Protein AF-A0AAU9TGH0-F1 (afdb_monomer)

Foldseek 3Di:
DALCVPQQVVQLVVQLVVLVVVCCVVDPPDDQDPVNSVVSSVRSNVVRPDPVSVVVSCVVVCVPPPDPPPDDVVNCVVCVVVDDPDPPPDDDDDPPPPPVVVPPVVPVVVVVVCVVVVVVVPPDPPDDDPPPPDDDDDDDDDDDDDDDDDDDDDDDDD

Secondary structure (DSSP, 8-state):
--HHHHHTHHHHHHHHHHHHHHHHHHSTTPPPPHHHHHHHHHHHHHHHS-HHHHHHHHHHTT-SS--GGG--HHHHGGGGGT----------S--------TTSSHHHHHHHHHHHHHHHTT-------------------------------PPP--

Organism: Euphydryas editha (NCBI:txid104508)

Structure (mmCIF, N/CA/C/O backbone):
data_AF-A0AAU9TGH0-F1
#
_entry.id   AF-A0AAU9TGH0-F1
#
loop_
_atom_site.group_PDB
_atom_site.id
_atom_site.type_symbol
_atom_site.label_atom_id
_atom_site.label_alt_id
_atom_site.label_comp_id
_atom_site.label_asym_id
_atom_site.label_entity_id
_atom_site.label_seq_id
_atom_site.pdbx_PDB_ins_code
_atom_site.Cartn_x
_atom_site.Cartn_y
_atom_site.Cartn_z
_atom_site.occupancy
_atom_site.B_iso_or_equiv
_atom_site.auth_seq_id
_atom_site.auth_comp_id
_atom_site.auth_asym_id
_atom_site.auth_atom_id
_atom_site.pdbx_PDB_model_num
ATOM 1 N N . MET A 1 1 ? 16.549 2.599 -6.187 1.00 70.25 1 MET A N 1
ATOM 2 C CA . MET A 1 1 ? 15.127 2.682 -5.781 1.00 70.25 1 MET A CA 1
ATOM 3 C C . MET A 1 1 ? 14.686 1.315 -5.295 1.00 70.25 1 MET A C 1
ATOM 5 O O . MET A 1 1 ? 14.958 0.347 -5.998 1.00 70.25 1 MET A O 1
ATOM 9 N N . GLN A 1 2 ? 14.087 1.215 -4.105 1.00 86.50 2 GLN A N 1
ATOM 10 C CA . GLN A 1 2 ? 13.606 -0.067 -3.582 1.00 86.50 2 GLN A CA 1
ATOM 11 C C . GLN A 1 2 ? 12.234 -0.428 -4.191 1.00 86.50 2 GLN A C 1
ATOM 13 O O . GLN A 1 2 ? 11.423 0.475 -4.416 1.00 86.50 2 GLN A O 1
ATOM 18 N N . PRO A 1 3 ? 11.955 -1.721 -4.459 1.00 86.81 3 PRO A N 1
ATOM 19 C CA . PR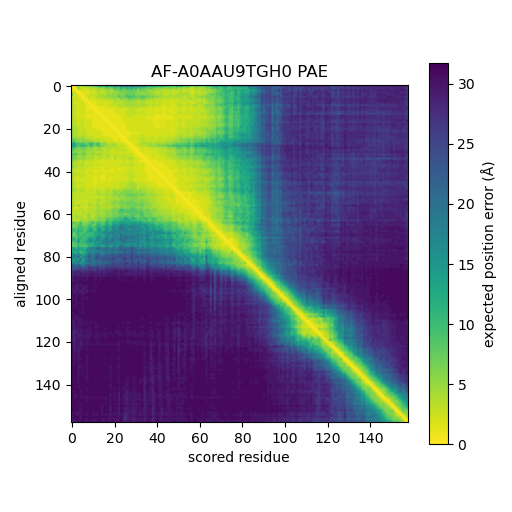O A 1 3 ? 10.711 -2.143 -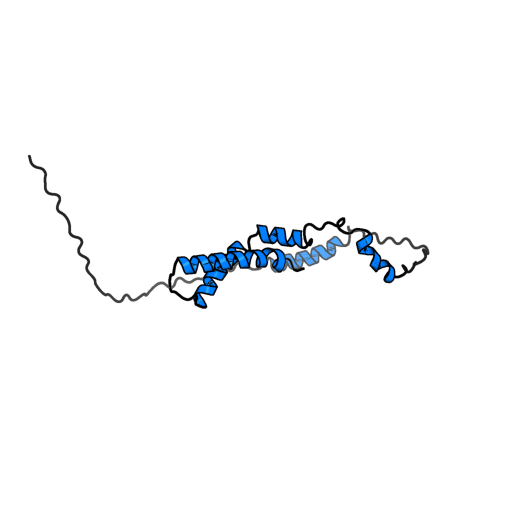5.114 1.00 86.81 3 PRO A CA 1
ATOM 20 C C . PRO A 1 3 ? 9.458 -1.794 -4.296 1.00 86.81 3 PRO A C 1
ATOM 22 O O . PRO A 1 3 ? 8.504 -1.221 -4.817 1.00 86.81 3 PRO A O 1
ATOM 25 N N . LEU A 1 4 ? 9.520 -2.027 -2.985 1.00 88.69 4 LEU A N 1
ATOM 26 C CA . LEU A 1 4 ? 8.418 -1.800 -2.050 1.00 88.69 4 LEU A CA 1
ATOM 27 C C . LEU A 1 4 ? 7.940 -0.335 -2.026 1.00 88.69 4 LEU A C 1
ATOM 29 O O . LEU A 1 4 ? 6.738 -0.056 -2.014 1.00 88.69 4 LEU A O 1
ATOM 33 N N . ASP A 1 5 ? 8.884 0.606 -2.070 1.00 87.56 5 ASP A N 1
ATOM 34 C CA . ASP A 1 5 ? 8.601 2.044 -2.044 1.00 87.56 5 ASP A CA 1
ATOM 35 C C . ASP A 1 5 ? 7.871 2.517 -3.299 1.00 87.56 5 ASP A C 1
ATOM 37 O O . ASP A 1 5 ? 7.084 3.463 -3.244 1.00 87.56 5 ASP A O 1
ATOM 41 N N . THR A 1 6 ? 8.115 1.857 -4.433 1.00 79.94 6 THR A N 1
ATOM 42 C CA . THR A 1 6 ? 7.606 2.310 -5.728 1.00 79.94 6 THR A CA 1
ATOM 43 C C . THR A 1 6 ? 6.209 1.796 -6.039 1.00 79.94 6 THR A C 1
ATOM 45 O O . THR A 1 6 ? 5.435 2.571 -6.604 1.00 79.94 6 THR A O 1
ATOM 48 N N . CYS A 1 7 ? 5.840 0.561 -5.663 1.00 87.25 7 CYS A N 1
ATOM 49 C CA . CYS A 1 7 ? 4.477 0.083 -5.949 1.00 87.25 7 CYS A CA 1
ATOM 50 C C . CYS A 1 7 ? 3.640 -0.481 -4.793 1.00 87.25 7 CYS A C 1
ATOM 52 O O . CYS A 1 7 ? 2.445 -0.647 -5.031 1.00 87.25 7 CYS A O 1
ATOM 54 N N . VAL A 1 8 ? 4.142 -0.652 -3.561 1.00 90.25 8 VAL A N 1
ATOM 55 C CA . VAL A 1 8 ? 3.252 -0.903 -2.404 1.00 90.25 8 VAL A CA 1
ATOM 56 C C . VAL A 1 8 ? 2.889 0.412 -1.731 1.00 90.25 8 VAL A C 1
ATOM 58 O O . VAL A 1 8 ? 1.708 0.730 -1.593 1.00 90.25 8 VAL A O 1
ATOM 61 N N . TYR A 1 9 ? 3.881 1.209 -1.325 1.00 91.19 9 TYR A N 1
ATOM 62 C CA . TYR A 1 9 ? 3.616 2.367 -0.463 1.00 91.19 9 TYR A CA 1
ATOM 63 C C . TYR A 1 9 ? 2.922 3.539 -1.166 1.00 91.19 9 TYR A C 1
ATOM 65 O O . TYR A 1 9 ? 2.162 4.264 -0.524 1.00 91.19 9 TYR A O 1
ATOM 73 N N . GLY A 1 10 ? 3.124 3.705 -2.476 1.00 90.94 10 GLY A N 1
ATOM 74 C CA . GLY A 1 10 ? 2.380 4.671 -3.291 1.00 90.94 10 GLY A CA 1
ATOM 75 C C . GLY A 1 10 ? 0.862 4.438 -3.245 1.00 90.94 10 GLY A C 1
ATOM 76 O O . GLY A 1 10 ? 0.135 5.287 -2.729 1.00 90.94 10 GLY A O 1
ATOM 77 N N . PRO A 1 11 ? 0.357 3.287 -3.728 1.00 92.75 11 PRO A N 1
ATOM 78 C CA . PRO A 1 11 ? -1.073 2.983 -3.677 1.00 92.75 11 PRO A CA 1
ATOM 79 C C . PRO A 1 11 ? -1.599 2.748 -2.256 1.00 92.75 11 PRO A C 1
ATOM 81 O O . PRO A 1 11 ? -2.762 3.049 -1.996 1.00 92.75 11 PRO A O 1
ATOM 84 N N . PHE A 1 12 ? -0.770 2.265 -1.323 1.00 95.19 12 PHE A N 1
ATOM 85 C CA . PHE A 1 12 ? -1.164 2.097 0.079 1.00 95.19 12 PHE A CA 1
ATOM 86 C C . PHE A 1 12 ? -1.683 3.395 0.707 1.00 95.19 12 PHE A C 1
ATOM 88 O O . PHE A 1 12 ? -2.726 3.361 1.355 1.00 95.19 12 PHE A O 1
ATOM 95 N N . LYS A 1 13 ? -1.010 4.535 0.482 1.00 94.75 13 LYS A N 1
ATOM 96 C CA . LYS A 1 13 ? -1.462 5.842 0.997 1.00 94.75 13 LYS A CA 1
ATOM 97 C C . LYS A 1 13 ? -2.877 6.169 0.521 1.00 94.75 13 LYS A C 1
ATOM 99 O O . LYS A 1 13 ? -3.744 6.460 1.339 1.00 94.75 13 LYS A O 1
ATOM 104 N N . ASN A 1 14 ? -3.130 5.999 -0.775 1.00 95.69 14 ASN A N 1
ATOM 105 C CA . ASN A 1 14 ? -4.441 6.250 -1.371 1.00 95.69 14 ASN A CA 1
ATOM 106 C C . ASN A 1 14 ? -5.523 5.325 -0.791 1.00 95.69 14 ASN A C 1
ATOM 108 O O . ASN A 1 14 ? -6.621 5.776 -0.473 1.00 95.69 14 ASN A O 1
ATOM 112 N N . TYR A 1 15 ? -5.235 4.028 -0.636 1.00 96.75 15 TYR A N 1
ATOM 113 C CA . TYR A 1 15 ? -6.197 3.091 -0.046 1.00 96.75 15 TYR A CA 1
ATOM 114 C C . TYR A 1 15 ? -6.455 3.380 1.430 1.00 96.75 15 TYR A C 1
ATOM 116 O O . TYR A 1 15 ? -7.594 3.290 1.879 1.00 96.75 15 TYR A O 1
ATOM 124 N N . PHE A 1 16 ? -5.430 3.774 2.181 1.00 97.44 16 PHE A N 1
ATOM 125 C CA . PHE A 1 16 ? -5.588 4.147 3.580 1.00 97.44 16 PHE A CA 1
ATOM 126 C C . PHE A 1 16 ? -6.471 5.393 3.736 1.00 97.44 16 PHE A C 1
ATOM 128 O O . PHE A 1 16 ? -7.381 5.398 4.562 1.00 97.44 16 PHE A O 1
ATOM 135 N N . GLU A 1 17 ? -6.283 6.412 2.896 1.00 96.62 17 GLU A N 1
ATOM 136 C CA . GLU A 1 17 ? -7.149 7.600 2.857 1.00 96.62 17 GLU A CA 1
ATOM 137 C C . GLU A 1 17 ? -8.610 7.254 2.525 1.00 96.62 17 GLU A C 1
ATOM 139 O O . GLU A 1 17 ? -9.541 7.826 3.104 1.00 96.62 17 GLU A O 1
ATOM 144 N N . GLN A 1 18 ? -8.830 6.282 1.634 1.00 97.00 18 GLN A N 1
ATOM 145 C CA . GLN A 1 18 ? -10.168 5.781 1.312 1.00 97.00 18 GLN A CA 1
ATOM 146 C C . GLN A 1 18 ? -10.825 5.082 2.507 1.00 97.00 18 GLN A C 1
ATOM 148 O O . GLN A 1 18 ? -11.986 5.372 2.803 1.00 97.00 18 GLN A O 1
ATOM 153 N N . GLU A 1 19 ? -10.101 4.212 3.217 1.00 96.94 19 GLU A N 1
ATOM 154 C CA . GLU A 1 19 ? -10.627 3.533 4.411 1.00 96.94 19 GLU A CA 1
ATOM 155 C C . GLU A 1 19 ? -10.924 4.520 5.544 1.00 96.94 19 GLU A C 1
ATOM 157 O O . GLU A 1 19 ? -11.974 4.445 6.184 1.00 96.94 19 GLU A O 1
ATOM 162 N N . VAL A 1 20 ? -10.055 5.513 5.751 1.00 96.25 20 VAL A N 1
ATOM 163 C CA . VAL A 1 20 ? -10.290 6.603 6.712 1.00 96.25 20 VAL A CA 1
ATOM 164 C C . VAL A 1 20 ? -11.563 7.376 6.358 1.00 96.25 20 VAL A C 1
ATOM 166 O O . VAL A 1 20 ? -12.417 7.598 7.221 1.00 96.25 20 VAL A O 1
ATOM 169 N N . SER A 1 21 ? -11.734 7.734 5.084 1.00 95.88 21 SER A N 1
ATOM 170 C CA . SER A 1 21 ? -12.929 8.436 4.602 1.00 95.88 21 SER A CA 1
ATOM 171 C C . SER A 1 21 ? -14.196 7.590 4.773 1.00 95.88 21 SER A C 1
ATOM 173 O O . SER A 1 21 ? -15.248 8.100 5.165 1.00 95.88 21 SER A O 1
ATOM 175 N N . LEU A 1 22 ? -14.112 6.283 4.513 1.00 95.81 22 LEU A N 1
ATOM 176 C CA . LEU A 1 22 ? -15.214 5.342 4.710 1.00 95.81 22 LEU A CA 1
ATOM 177 C C . LEU A 1 22 ? -15.581 5.208 6.194 1.00 95.81 22 LEU A C 1
ATOM 179 O O . LEU A 1 22 ? -16.764 5.231 6.549 1.00 95.81 22 LEU A O 1
ATOM 183 N N . PHE A 1 23 ? -14.586 5.121 7.075 1.00 95.81 23 PHE A N 1
ATOM 184 C CA . PHE A 1 23 ? -14.793 5.051 8.518 1.00 95.81 23 PHE A CA 1
ATOM 185 C C . PHE A 1 23 ? -15.524 6.287 9.046 1.00 95.81 23 PHE A C 1
ATOM 187 O O . PHE A 1 23 ? -16.511 6.155 9.768 1.00 95.81 23 PHE A O 1
ATOM 194 N N . GLN A 1 24 ? -15.100 7.484 8.635 1.00 95.06 24 GLN A N 1
ATOM 195 C CA . GLN A 1 24 ? -15.729 8.740 9.056 1.00 95.06 24 GLN A CA 1
ATOM 196 C C . GLN A 1 24 ? -17.184 8.860 8.581 1.00 95.06 24 GLN A C 1
ATOM 198 O O . GLN A 1 24 ? -18.032 9.378 9.305 1.00 95.06 24 GLN A O 1
ATOM 203 N N . ARG A 1 25 ? -17.500 8.347 7.384 1.00 95.25 25 ARG A N 1
ATOM 204 C CA . ARG A 1 25 ? -18.873 8.340 6.844 1.00 95.25 25 ARG A CA 1
ATOM 205 C C . ARG A 1 25 ? -19.774 7.322 7.540 1.00 95.25 25 ARG A C 1
ATOM 207 O O . ARG A 1 25 ? -20.965 7.568 7.687 1.00 95.25 25 ARG A O 1
ATOM 214 N N . THR A 1 26 ? -19.217 6.186 7.953 1.00 95.56 26 THR A N 1
ATOM 215 C CA . THR A 1 26 ? -19.959 5.122 8.650 1.00 95.56 26 THR A CA 1
ATOM 216 C C . THR A 1 26 ? -20.132 5.402 10.145 1.00 95.56 26 THR A C 1
ATOM 218 O O . THR A 1 26 ? -21.116 4.959 10.731 1.00 95.56 26 THR A O 1
ATOM 221 N N . HIS A 1 27 ? -19.218 6.163 10.754 1.00 93.25 27 HIS A N 1
ATOM 222 C CA . HIS A 1 27 ? -19.212 6.488 12.182 1.00 93.25 27 HIS A CA 1
ATOM 223 C C . HIS A 1 27 ? -19.145 8.005 12.399 1.00 93.25 27 HIS A C 1
ATOM 225 O O . HIS A 1 27 ? -18.116 8.560 12.789 1.00 93.25 27 HIS A O 1
ATOM 231 N N . VAL A 1 28 ? -20.266 8.684 12.157 1.00 93.50 28 VAL A N 1
ATOM 232 C CA . VAL A 1 28 ? -20.365 10.142 12.304 1.00 93.50 28 VAL A CA 1
ATOM 233 C C . VAL A 1 28 ? -20.086 10.563 13.753 1.00 93.50 28 VAL A C 1
ATOM 235 O O . VAL A 1 28 ? -20.641 9.998 14.693 1.00 93.50 28 VAL A O 1
ATOM 238 N N . GLY A 1 29 ? -19.221 11.564 13.935 1.00 91.44 29 GLY A N 1
ATOM 239 C CA . GLY A 1 29 ? -18.889 12.129 15.250 1.00 91.44 29 GLY A CA 1
ATOM 240 C C . GLY A 1 29 ? -17.926 11.289 16.097 1.00 91.44 29 GLY A C 1
ATOM 241 O O . GLY A 1 29 ? -17.591 11.691 17.210 1.00 91.44 29 GLY A O 1
ATOM 242 N N . ARG A 1 30 ? -17.445 10.147 15.587 1.00 93.75 30 ARG A N 1
ATOM 243 C CA . ARG A 1 30 ? -16.437 9.321 16.262 1.00 93.75 30 ARG A CA 1
ATOM 244 C C . ARG A 1 30 ? -15.030 9.702 15.801 1.00 93.75 30 ARG A C 1
ATOM 246 O O . ARG A 1 30 ? -14.751 9.756 14.608 1.00 93.75 30 ARG A O 1
ATOM 253 N N . ILE A 1 31 ? -14.126 9.905 16.756 1.00 92.81 31 ILE A N 1
ATOM 254 C CA . ILE A 1 31 ? -12.69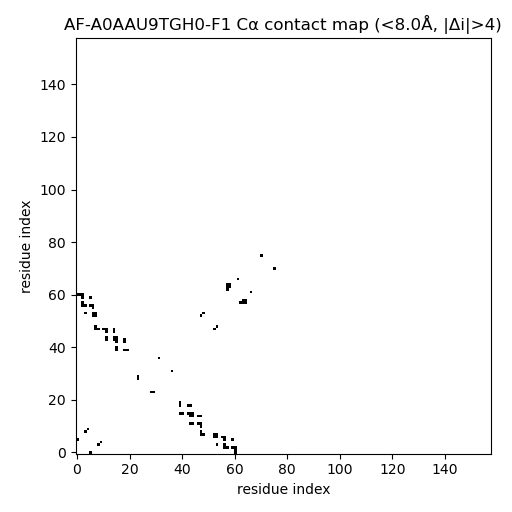7 10.109 16.482 1.00 92.81 31 ILE A CA 1
ATOM 255 C C . ILE A 1 31 ? -12.037 8.748 16.229 1.00 92.81 31 ILE A C 1
ATOM 257 O O . ILE A 1 31 ? -12.319 7.778 16.936 1.00 92.81 31 ILE A O 1
ATOM 261 N N . ILE A 1 32 ? -11.149 8.681 15.234 1.00 94.69 32 ILE A N 1
ATOM 262 C CA . ILE A 1 32 ? -10.341 7.489 14.948 1.00 94.69 32 ILE A CA 1
ATOM 263 C C . ILE A 1 32 ? -9.371 7.270 16.111 1.00 94.69 32 ILE A C 1
ATOM 265 O O . ILE A 1 32 ? -8.509 8.106 16.378 1.00 94.69 32 ILE A O 1
ATOM 269 N N . SER A 1 33 ? -9.515 6.143 16.806 1.00 94.81 33 SER A N 1
ATOM 270 C CA . SER A 1 33 ? -8.600 5.733 17.871 1.00 94.81 33 SER A CA 1
ATOM 271 C C . SER A 1 33 ? -7.449 4.893 17.312 1.00 94.81 33 SER A C 1
ATOM 273 O O . SER A 1 33 ? -7.568 4.295 16.244 1.00 94.81 33 SER A O 1
ATOM 275 N N . GLN A 1 34 ? -6.359 4.749 18.071 1.00 93.38 34 GLN A N 1
ATOM 276 C CA . GLN A 1 34 ? -5.243 3.854 17.731 1.00 93.38 34 GLN A CA 1
ATOM 277 C C . GLN A 1 34 ? -5.687 2.404 17.455 1.00 93.38 34 GLN A C 1
ATOM 279 O O . GLN A 1 34 ? -5.077 1.707 16.649 1.00 93.38 34 GLN A O 1
ATOM 284 N N . TYR A 1 35 ? -6.779 1.955 18.085 1.00 92.19 35 TYR A N 1
ATOM 285 C CA . TYR A 1 35 ? -7.348 0.623 17.861 1.00 92.19 35 TYR A CA 1
ATOM 286 C C . TYR A 1 35 ? -8.039 0.499 16.498 1.00 92.19 35 TYR A C 1
ATOM 288 O O . TYR A 1 35 ? -8.015 -0.569 15.890 1.00 92.19 35 TYR A O 1
ATOM 296 N N . ASP A 1 36 ? -8.627 1.591 16.004 1.00 94.44 36 ASP A N 1
ATOM 297 C CA . ASP A 1 36 ? -9.255 1.631 14.684 1.00 94.44 36 ASP A CA 1
ATOM 298 C C . ASP A 1 36 ? -8.185 1.691 13.583 1.00 94.44 36 ASP A C 1
ATOM 300 O O . ASP A 1 36 ? -8.348 1.067 12.537 1.00 94.44 36 ASP A O 1
ATOM 304 N N . VAL A 1 37 ? -7.052 2.363 13.842 1.00 95.31 37 VAL A N 1
ATOM 305 C CA . VAL A 1 37 ? -5.930 2.466 12.891 1.00 95.31 37 VAL A CA 1
ATOM 306 C C . VAL A 1 37 ? -5.436 1.090 12.457 1.00 95.31 37 VAL A C 1
ATOM 308 O O . VAL A 1 37 ? -5.233 0.882 11.266 1.00 95.31 37 VAL A O 1
ATOM 311 N N . ALA A 1 38 ? -5.295 0.131 13.377 1.00 94.75 38 ALA A N 1
ATOM 312 C CA . ALA A 1 38 ? -4.854 -1.223 13.033 1.00 94.75 38 ALA A CA 1
ATOM 313 C C . ALA A 1 38 ? -5.804 -1.914 12.038 1.00 94.75 38 ALA A C 1
ATOM 315 O O . ALA A 1 38 ? -5.353 -2.606 11.123 1.00 94.75 38 ALA A O 1
ATOM 316 N N . LYS A 1 39 ? -7.115 -1.690 12.183 1.00 94.75 39 LYS A N 1
ATOM 317 C CA . LYS A 1 39 ? -8.129 -2.235 11.277 1.00 94.75 39 LYS A CA 1
ATOM 318 C C . LYS A 1 39 ? -8.053 -1.578 9.897 1.00 94.75 39 LYS A C 1
ATOM 320 O O . LYS A 1 39 ? -7.941 -2.288 8.901 1.00 94.75 39 LYS A O 1
ATOM 325 N N . LEU A 1 40 ? -8.050 -0.244 9.852 1.00 96.56 40 LEU A N 1
ATOM 326 C CA . LEU A 1 40 ? -7.970 0.524 8.602 1.00 96.56 40 LEU A CA 1
ATOM 327 C C . LEU A 1 40 ? -6.666 0.229 7.849 1.00 96.56 40 LEU A C 1
ATOM 329 O O . LEU A 1 40 ? -6.663 0.058 6.632 1.00 96.56 40 LEU A O 1
ATOM 333 N N . PHE A 1 41 ? -5.561 0.105 8.588 1.00 96.19 41 PHE A N 1
ATOM 334 C CA . PHE A 1 41 ? -4.266 -0.287 8.046 1.00 96.19 41 PHE A CA 1
ATOM 335 C C . PHE A 1 41 ? -4.332 -1.676 7.415 1.00 96.19 41 PHE A C 1
ATOM 337 O O . PHE A 1 41 ? -3.890 -1.840 6.284 1.00 96.19 41 PHE A O 1
ATOM 344 N N . GLY A 1 42 ? -4.894 -2.668 8.115 1.00 95.44 42 GLY A N 1
ATOM 345 C CA . GLY A 1 42 ? -5.009 -4.032 7.597 1.00 95.44 42 GLY A CA 1
ATOM 346 C C . GLY A 1 42 ? -5.825 -4.105 6.305 1.00 95.44 42 GLY A C 1
ATOM 347 O O . GLY A 1 42 ? -5.393 -4.730 5.336 1.00 95.44 42 GLY A O 1
ATOM 348 N N . GLU A 1 43 ? -6.967 -3.417 6.263 1.00 95.19 43 GLU A N 1
ATOM 349 C CA . GLU A 1 43 ? -7.847 -3.370 5.088 1.00 95.19 43 GLU A CA 1
ATOM 350 C C . GLU A 1 43 ? -7.166 -2.691 3.886 1.00 95.19 43 GLU A C 1
ATOM 352 O O . GLU A 1 43 ? -7.191 -3.226 2.773 1.00 95.19 43 GLU A O 1
ATOM 357 N N . ALA A 1 44 ? -6.481 -1.565 4.107 1.00 96.81 44 ALA A N 1
ATOM 358 C CA . ALA A 1 44 ? -5.729 -0.869 3.064 1.00 96.81 44 ALA A CA 1
ATOM 359 C C . ALA A 1 44 ? -4.483 -1.649 2.604 1.00 96.81 44 ALA A C 1
ATOM 361 O O . ALA A 1 44 ? -4.181 -1.705 1.409 1.00 96.81 44 ALA A O 1
ATOM 362 N N . TYR A 1 45 ? -3.762 -2.279 3.535 1.00 95.81 45 TYR A N 1
ATOM 363 C CA . TYR A 1 45 ? -2.526 -3.002 3.249 1.00 95.81 45 TYR A CA 1
ATOM 364 C C . TYR A 1 45 ? -2.776 -4.239 2.391 1.00 95.81 45 TYR A C 1
ATOM 366 O O . TYR A 1 45 ? -2.041 -4.460 1.436 1.00 95.81 45 TYR A O 1
ATOM 374 N N . ILE A 1 46 ? -3.845 -5.001 2.647 1.00 94.81 46 ILE A N 1
ATOM 375 C CA . ILE A 1 46 ? -4.202 -6.170 1.822 1.00 94.81 46 ILE A CA 1
ATOM 376 C C . ILE A 1 46 ? -4.480 -5.762 0.365 1.00 94.81 46 ILE A C 1
ATOM 378 O O . ILE A 1 46 ? -4.115 -6.487 -0.559 1.00 94.81 46 ILE A O 1
ATOM 382 N N . LYS A 1 47 ? -5.083 -4.586 0.143 1.00 93.56 47 LYS A N 1
ATOM 383 C CA . LYS A 1 47 ? -5.323 -4.047 -1.207 1.00 93.56 47 LYS A CA 1
ATOM 384 C C . LYS A 1 47 ? -4.029 -3.595 -1.885 1.00 93.56 47 LYS A C 1
ATOM 386 O O . LYS A 1 47 ? -3.861 -3.792 -3.087 1.00 93.56 47 LYS A O 1
ATOM 391 N N . ALA A 1 48 ? -3.120 -2.984 -1.127 1.00 94.06 48 ALA A N 1
ATOM 392 C CA . ALA A 1 48 ? -1.845 -2.492 -1.639 1.00 94.06 48 ALA A CA 1
ATOM 393 C C . ALA A 1 48 ? -0.838 -3.618 -1.914 1.00 94.06 48 ALA A C 1
ATOM 395 O O . ALA A 1 48 ? -0.200 -3.628 -2.963 1.00 94.06 48 ALA A O 1
ATOM 396 N N . ALA A 1 49 ? -0.723 -4.591 -1.012 1.00 92.62 49 ALA A N 1
ATOM 397 C CA . ALA A 1 49 ? 0.195 -5.725 -1.091 1.00 92.62 49 ALA A CA 1
ATOM 398 C C . ALA A 1 49 ? -0.368 -6.868 -1.962 1.00 92.62 49 ALA A C 1
ATOM 400 O O . ALA A 1 49 ? -0.333 -8.043 -1.596 1.00 92.62 49 ALA A O 1
ATOM 401 N N . SER A 1 50 ? -0.917 -6.518 -3.126 1.00 92.56 50 SER A N 1
ATOM 402 C CA . SER A 1 50 ? -1.391 -7.484 -4.117 1.00 92.56 50 SER A CA 1
ATOM 403 C C . SER A 1 50 ? -0.217 -8.121 -4.862 1.00 92.56 50 SER A C 1
ATOM 405 O O . SER A 1 50 ? 0.772 -7.455 -5.172 1.00 92.56 50 SER A O 1
ATOM 407 N N . ALA A 1 51 ? -0.360 -9.391 -5.252 1.00 91.75 51 ALA A N 1
ATOM 408 C CA . ALA A 1 51 ? 0.614 -10.080 -6.101 1.00 91.75 51 ALA A CA 1
ATOM 409 C C . ALA A 1 51 ? 0.874 -9.331 -7.423 1.00 91.75 51 ALA A C 1
ATOM 411 O O . ALA A 1 51 ? 1.990 -9.345 -7.935 1.00 91.75 51 ALA A O 1
ATOM 412 N N . GLN A 1 52 ? -0.134 -8.634 -7.956 1.00 91.06 52 GLN A N 1
ATOM 413 C CA . GLN A 1 52 ? 0.012 -7.810 -9.159 1.00 91.06 52 GLN A CA 1
ATOM 414 C C . GLN A 1 52 ? 0.977 -6.639 -8.936 1.00 91.06 52 GLN A C 1
ATOM 416 O O . GLN A 1 52 ? 1.817 -6.364 -9.794 1.00 91.06 52 GLN A O 1
ATOM 421 N N . ASN A 1 53 ? 0.885 -5.984 -7.775 1.00 90.12 53 ASN A N 1
ATOM 422 C CA . ASN A 1 53 ? 1.796 -4.904 -7.407 1.00 90.12 53 ASN A CA 1
ATOM 423 C C . ASN A 1 53 ? 3.200 -5.462 -7.181 1.00 90.12 53 ASN A C 1
ATOM 425 O O . ASN A 1 53 ? 4.135 -4.964 -7.796 1.00 90.12 53 ASN A O 1
ATOM 429 N N . ALA A 1 54 ? 3.328 -6.584 -6.466 1.00 89.12 54 ALA A N 1
ATOM 430 C CA . ALA A 1 54 ? 4.617 -7.242 -6.258 1.00 89.12 54 ALA A CA 1
ATOM 431 C C . ALA A 1 54 ? 5.334 -7.571 -7.583 1.00 89.12 54 ALA A C 1
ATOM 433 O O . ALA A 1 54 ? 6.502 -7.235 -7.754 1.00 89.12 54 ALA A O 1
ATOM 434 N N . VAL A 1 55 ? 4.645 -8.160 -8.569 1.00 89.75 55 VAL A N 1
ATOM 435 C CA . VAL A 1 55 ? 5.242 -8.451 -9.891 1.00 89.75 55 VAL A CA 1
ATOM 436 C C . VAL A 1 55 ? 5.670 -7.167 -10.609 1.00 89.75 55 VAL A C 1
ATOM 438 O O . VAL A 1 55 ? 6.758 -7.103 -11.187 1.00 89.75 55 VAL A O 1
ATOM 441 N N . LYS A 1 56 ? 4.839 -6.122 -10.551 1.00 87.81 56 LYS A N 1
ATOM 442 C CA . LYS A 1 56 ? 5.141 -4.827 -11.167 1.00 87.81 56 LYS A CA 1
ATOM 443 C C . LYS A 1 56 ? 6.339 -4.137 -10.507 1.00 87.81 56 LYS A C 1
ATOM 445 O O . LYS A 1 56 ? 7.098 -3.461 -11.201 1.00 87.81 56 LYS A O 1
ATOM 450 N N . GLU A 1 57 ? 6.548 -4.322 -9.208 1.00 90.50 57 GLU A N 1
ATOM 451 C CA . GLU A 1 57 ? 7.663 -3.731 -8.454 1.00 90.50 57 GLU A CA 1
ATOM 452 C C . GLU A 1 57 ? 9.012 -4.245 -8.929 1.00 90.50 57 GLU A C 1
ATOM 454 O O . GLU A 1 57 ? 9.928 -3.452 -9.165 1.00 90.50 57 GLU A O 1
ATOM 459 N N . PHE A 1 58 ? 9.125 -5.554 -9.149 1.00 88.00 58 PHE A N 1
ATOM 460 C CA . PHE A 1 58 ? 10.355 -6.140 -9.676 1.00 88.00 58 PHE A CA 1
ATOM 461 C C . PHE A 1 58 ? 10.641 -5.705 -11.116 1.00 88.00 58 PHE A C 1
ATOM 463 O O . PHE A 1 58 ? 11.802 -5.480 -11.466 1.00 88.00 58 PHE A O 1
ATOM 470 N N . SER A 1 59 ? 9.594 -5.514 -11.922 1.00 87.44 59 SER A N 1
ATOM 471 C CA . SER A 1 59 ? 9.727 -5.017 -13.295 1.00 87.44 59 SER A CA 1
ATOM 472 C C . SER A 1 59 ? 10.128 -3.543 -13.330 1.00 87.44 59 SER A C 1
ATOM 474 O O . SER A 1 59 ? 11.064 -3.173 -14.038 1.00 87.44 59 SER A O 1
ATOM 476 N N . THR A 1 60 ? 9.508 -2.708 -12.493 1.00 85.44 60 THR A N 1
ATOM 477 C CA . THR A 1 60 ? 9.803 -1.267 -12.402 1.00 85.44 60 THR A CA 1
ATOM 478 C C . THR A 1 60 ? 11.222 -1.014 -11.894 1.00 85.44 60 THR A C 1
ATOM 480 O O . THR A 1 60 ? 11.918 -0.136 -12.399 1.00 85.44 60 THR A O 1
ATOM 483 N N . THR A 1 61 ? 11.688 -1.813 -10.932 1.00 86.69 61 THR A N 1
ATOM 484 C CA . THR A 1 61 ? 13.071 -1.748 -10.428 1.00 86.69 61 THR A CA 1
ATOM 485 C C . THR A 1 61 ? 14.084 -2.476 -11.305 1.00 86.69 61 THR A C 1
ATOM 487 O O . THR A 1 61 ? 15.275 -2.441 -11.005 1.00 86.69 61 THR A O 1
ATOM 490 N N . ARG A 1 62 ? 13.633 -3.106 -12.399 1.00 84.38 62 ARG A N 1
ATOM 491 C CA . ARG A 1 62 ? 14.453 -3.880 -13.345 1.00 84.38 62 ARG A CA 1
ATOM 492 C C . ARG A 1 62 ? 15.240 -5.029 -12.712 1.00 84.38 62 ARG A C 1
ATOM 494 O O . ARG A 1 62 ? 16.196 -5.524 -13.301 1.00 84.38 62 ARG A O 1
ATOM 501 N N . ILE A 1 63 ? 14.817 -5.486 -11.537 1.00 86.81 63 ILE A N 1
ATOM 502 C CA . ILE A 1 63 ? 15.360 -6.692 -10.908 1.00 86.81 63 ILE A CA 1
ATOM 503 C C . ILE A 1 63 ? 14.883 -7.922 -11.694 1.00 86.81 63 ILE A C 1
ATOM 505 O O . ILE A 1 63 ? 15.654 -8.853 -11.928 1.00 86.81 63 ILE A O 1
ATOM 509 N N . TRP A 1 64 ? 13.622 -7.911 -12.145 1.00 86.12 64 TRP A N 1
ATOM 510 C CA . TRP A 1 64 ? 13.036 -8.995 -12.930 1.00 86.12 64 TRP A CA 1
ATOM 511 C C . TRP A 1 64 ? 11.923 -8.505 -13.870 1.00 86.12 64 TRP A C 1
ATOM 513 O O . TRP A 1 64 ? 11.019 -7.813 -13.407 1.00 86.12 64 TRP A O 1
ATOM 523 N N . PRO A 1 65 ? 11.896 -8.909 -15.153 1.00 87.31 65 PRO A N 1
ATOM 524 C CA . PRO A 1 65 ? 12.867 -9.765 -15.833 1.00 87.31 65 PRO A CA 1
ATOM 525 C C . PRO A 1 65 ? 14.194 -9.041 -16.095 1.00 87.31 65 PRO A C 1
ATOM 527 O O . PRO A 1 65 ? 14.227 -7.840 -16.356 1.00 87.31 65 PRO A O 1
ATOM 530 N N . THR A 1 66 ? 15.298 -9.782 -16.014 1.00 81.94 66 THR A N 1
ATOM 531 C CA . THR A 1 66 ? 16.649 -9.242 -16.194 1.00 81.94 66 THR A CA 1
ATOM 532 C C . THR A 1 66 ? 16.896 -8.991 -17.682 1.00 81.94 66 THR A C 1
ATOM 534 O O . THR A 1 66 ? 17.055 -9.931 -18.457 1.00 81.94 66 THR A O 1
ATOM 537 N N . ASN A 1 67 ? 16.902 -7.725 -18.104 1.00 82.12 67 ASN A N 1
ATOM 538 C CA . ASN A 1 67 ? 17.191 -7.347 -19.487 1.00 82.12 67 ASN A CA 1
ATOM 539 C C . ASN A 1 67 ? 18.588 -6.716 -19.577 1.00 82.12 67 ASN A C 1
ATOM 541 O O . ASN A 1 67 ? 18.805 -5.610 -19.087 1.00 82.12 67 ASN A O 1
ATOM 545 N N . ARG A 1 68 ? 19.531 -7.434 -20.201 1.00 80.50 68 ARG A N 1
ATOM 546 C CA . ARG A 1 68 ? 20.928 -6.998 -20.365 1.00 80.50 68 ARG A CA 1
ATOM 547 C C . ARG A 1 68 ? 21.090 -5.886 -21.409 1.00 80.50 68 ARG A C 1
ATOM 549 O O . ARG A 1 68 ? 22.039 -5.123 -21.317 1.00 80.50 68 ARG A O 1
ATOM 556 N N . ASN A 1 69 ? 20.133 -5.740 -22.323 1.00 82.94 69 ASN A N 1
ATOM 557 C CA . ASN A 1 69 ? 20.169 -4.749 -23.402 1.00 82.94 69 ASN A CA 1
ATOM 558 C C . ASN A 1 69 ? 19.541 -3.402 -22.990 1.00 82.94 69 ASN A C 1
ATOM 560 O O . ASN A 1 69 ? 19.126 -2.628 -23.846 1.00 82.94 69 ASN A O 1
ATOM 564 N N . VAL A 1 70 ? 19.374 -3.151 -21.686 1.00 80.25 70 VAL A N 1
ATOM 565 C CA . VAL A 1 70 ? 18.831 -1.881 -21.166 1.00 80.25 70 VAL A CA 1
ATOM 566 C C . VAL A 1 70 ? 19.898 -0.794 -21.078 1.00 80.25 70 VAL A C 1
ATOM 568 O O . VAL A 1 70 ? 19.549 0.382 -21.098 1.00 80.25 70 VAL A O 1
ATOM 571 N N . PHE A 1 71 ? 21.166 -1.182 -20.953 1.00 83.00 71 PHE A N 1
ATOM 572 C CA . PHE A 1 71 ? 22.274 -0.246 -20.828 1.00 83.00 71 PHE A CA 1
ATOM 573 C C . PHE A 1 71 ? 22.771 0.160 -22.213 1.00 83.00 71 PHE A C 1
ATOM 575 O O . PHE A 1 71 ? 23.041 -0.702 -23.051 1.00 83.00 71 PHE A O 1
ATOM 582 N N . ASN A 1 72 ? 22.891 1.463 -22.436 1.00 87.19 72 ASN A N 1
ATOM 583 C CA . ASN A 1 72 ? 23.508 2.014 -23.638 1.00 87.19 72 ASN A CA 1
ATOM 584 C C . ASN A 1 72 ? 25.007 2.227 -23.401 1.00 87.19 72 ASN A C 1
ATOM 586 O O . ASN A 1 72 ? 25.432 2.391 -22.260 1.00 87.19 72 ASN A O 1
ATOM 590 N N . ASP A 1 73 ? 25.801 2.341 -24.468 1.00 83.69 73 ASP A N 1
ATOM 591 C CA . ASP A 1 73 ? 27.239 2.653 -24.368 1.00 83.69 73 ASP A CA 1
ATOM 592 C C . ASP A 1 73 ? 27.517 3.926 -23.545 1.00 83.69 73 ASP A C 1
ATOM 594 O O . ASP A 1 73 ? 28.527 4.021 -22.848 1.00 83.69 73 ASP A O 1
ATOM 598 N N . SER A 1 74 ? 26.576 4.880 -23.536 1.00 85.94 74 SER A N 1
ATOM 599 C CA . SER A 1 74 ? 26.642 6.084 -22.699 1.00 85.94 74 SER A CA 1
ATOM 600 C C . SER A 1 74 ? 26.669 5.790 -21.194 1.00 85.94 74 SER A C 1
ATOM 602 O O . SER A 1 74 ? 27.328 6.507 -20.444 1.00 85.94 74 SER A O 1
ATOM 604 N N . ASP A 1 75 ? 25.978 4.739 -20.745 1.00 85.38 75 ASP A N 1
ATOM 605 C CA . ASP A 1 75 ? 25.922 4.340 -19.332 1.00 85.38 75 ASP A CA 1
ATOM 606 C C . ASP A 1 75 ? 27.263 3.751 -18.858 1.00 85.38 75 ASP A C 1
ATOM 608 O O . ASP A 1 75 ? 27.551 3.740 -17.660 1.00 85.38 75 ASP A O 1
ATOM 612 N N . TYR A 1 76 ? 28.103 3.309 -19.803 1.00 83.75 76 TYR A N 1
ATOM 613 C CA . TYR A 1 76 ? 29.444 2.776 -19.567 1.00 83.75 76 TYR A CA 1
ATOM 614 C C . TYR A 1 76 ? 30.557 3.822 -19.730 1.00 83.75 76 TYR A C 1
ATOM 616 O O . TYR A 1 76 ? 31.680 3.567 -19.320 1.00 83.75 76 TYR A O 1
ATOM 624 N N . MET A 1 77 ? 30.279 5.032 -20.235 1.00 84.75 77 MET A N 1
ATOM 625 C CA . MET A 1 77 ? 31.289 6.097 -20.395 1.00 84.75 77 MET A CA 1
ATOM 626 C C . MET A 1 77 ? 32.199 6.342 -19.170 1.00 84.75 77 MET A C 1
ATOM 628 O O . MET A 1 77 ? 33.407 6.505 -19.366 1.00 84.75 77 MET A O 1
ATOM 632 N N . PRO A 1 78 ? 31.702 6.348 -17.913 1.00 83.06 78 PRO A N 1
ATOM 633 C CA . PRO A 1 78 ? 32.567 6.540 -16.748 1.00 83.06 78 PRO A CA 1
ATOM 634 C C . PRO A 1 78 ? 33.467 5.335 -16.409 1.00 83.06 78 PRO A C 1
ATOM 636 O O . PRO A 1 78 ? 34.374 5.492 -15.591 1.00 83.06 78 PRO A O 1
ATOM 639 N N . SER A 1 79 ? 33.271 4.151 -17.010 1.00 80.81 79 SER A N 1
ATOM 640 C CA . SER A 1 79 ? 34.119 2.976 -16.741 1.00 80.81 79 SER A CA 1
ATOM 641 C C . SER A 1 79 ? 35.536 3.132 -17.288 1.00 80.81 79 SER A C 1
ATOM 643 O O . SER A 1 79 ? 36.466 2.582 -16.710 1.00 80.81 79 SER A O 1
ATOM 645 N N . THR A 1 80 ? 35.708 3.957 -18.323 1.00 72.50 80 THR A N 1
ATOM 646 C CA . THR A 1 80 ? 36.991 4.225 -18.996 1.00 72.50 80 THR A CA 1
ATOM 647 C C . THR A 1 80 ? 38.102 4.700 -18.053 1.00 72.50 80 THR A C 1
ATOM 649 O O . THR A 1 80 ? 39.277 4.446 -18.291 1.00 72.50 80 THR A O 1
ATOM 652 N N . VAL A 1 81 ? 37.748 5.360 -16.945 1.00 75.88 81 VAL A N 1
ATOM 653 C CA . VAL A 1 81 ? 38.707 5.850 -15.936 1.00 75.88 81 VAL A CA 1
ATOM 654 C C . VAL A 1 81 ? 39.174 4.730 -14.992 1.00 75.88 81 VAL A C 1
ATOM 656 O O . VAL A 1 81 ? 40.203 4.859 -14.333 1.00 75.88 81 VAL A O 1
ATOM 659 N N . THR A 1 82 ? 38.423 3.628 -14.920 1.00 75.62 82 THR A N 1
ATOM 660 C CA . THR A 1 82 ? 38.691 2.480 -14.034 1.00 75.62 82 THR A CA 1
ATOM 661 C C . THR A 1 82 ? 39.188 1.255 -14.803 1.00 75.62 82 THR A C 1
ATOM 663 O O . THR A 1 82 ? 39.487 0.238 -14.176 1.00 75.62 82 THR A O 1
ATOM 666 N N . ASP A 1 83 ? 39.297 1.336 -16.134 1.00 77.38 83 ASP A N 1
ATOM 667 C CA . ASP A 1 83 ? 39.851 0.261 -16.952 1.00 77.38 83 ASP A CA 1
ATOM 668 C C . ASP A 1 83 ? 41.281 -0.028 -16.491 1.00 77.38 83 ASP A C 1
ATOM 670 O O . ASP A 1 83 ? 42.219 0.753 -16.667 1.00 77.38 83 ASP A O 1
ATOM 674 N N . ARG A 1 84 ? 41.431 -1.164 -15.812 1.00 79.12 84 ARG A N 1
ATOM 675 C CA . ARG A 1 84 ? 42.722 -1.664 -15.364 1.00 79.12 84 ARG A CA 1
ATOM 676 C C . ARG A 1 84 ? 43.299 -2.447 -16.539 1.00 79.12 84 ARG A C 1
ATOM 678 O O . ARG A 1 84 ? 42.576 -3.280 -17.082 1.00 79.12 84 ARG A O 1
ATOM 685 N N . PRO A 1 85 ? 44.555 -2.203 -16.948 1.00 76.12 85 PRO A N 1
ATOM 686 C CA . PRO A 1 85 ? 45.151 -2.975 -18.024 1.00 76.12 85 PRO A CA 1
ATOM 687 C C . PRO A 1 85 ? 45.072 -4.457 -17.660 1.00 76.12 85 PRO A C 1
ATOM 689 O O . PRO A 1 85 ? 45.536 -4.862 -16.591 1.00 76.12 85 PRO A O 1
ATOM 692 N N . GLU A 1 86 ? 44.437 -5.234 -18.537 1.00 71.38 86 GLU A N 1
ATOM 693 C CA . GLU A 1 86 ? 44.488 -6.691 -18.521 1.00 71.38 86 GLU A CA 1
ATOM 694 C C . GLU A 1 86 ? 45.971 -7.066 -18.450 1.00 71.38 86 GLU A C 1
ATOM 696 O O . GLU A 1 86 ? 46.745 -6.738 -19.351 1.00 71.38 86 GLU A O 1
ATOM 701 N N . THR A 1 87 ? 46.410 -7.681 -17.352 1.00 67.12 87 THR A N 1
ATOM 702 C CA . THR A 1 87 ? 47.757 -8.243 -17.304 1.00 67.12 87 THR A CA 1
ATOM 703 C C . THR A 1 87 ? 47.789 -9.375 -18.317 1.00 67.12 87 THR A C 1
ATOM 705 O O . THR A 1 87 ? 47.266 -10.456 -18.049 1.00 67.12 87 THR A O 1
ATOM 708 N N . THR A 1 88 ? 48.372 -9.115 -19.486 1.00 55.41 88 THR A N 1
ATOM 709 C CA . THR A 1 88 ? 48.785 -10.133 -20.448 1.00 55.41 88 THR A CA 1
ATOM 710 C C . THR A 1 88 ? 49.692 -11.114 -19.722 1.00 55.41 88 THR A C 1
ATOM 712 O O . THR A 1 88 ? 50.861 -10.838 -19.468 1.00 55.41 88 THR A O 1
ATOM 715 N N . HIS A 1 89 ? 49.138 -12.262 -19.345 1.00 61.03 89 HIS A N 1
ATOM 716 C CA . HIS A 1 89 ? 49.940 -13.464 -19.222 1.00 61.03 89 HIS A CA 1
ATOM 717 C C . HIS A 1 89 ? 50.288 -13.863 -20.658 1.00 61.03 89 HIS A C 1
ATOM 719 O O . HIS A 1 89 ? 49.413 -14.304 -21.405 1.00 61.03 89 HIS A O 1
ATOM 725 N N . ASP A 1 90 ? 51.532 -13.619 -21.067 1.00 54.38 90 ASP A N 1
ATOM 726 C CA . ASP A 1 90 ? 52.044 -14.091 -22.352 1.00 54.38 90 ASP A CA 1
ATOM 727 C C . ASP A 1 90 ? 51.875 -15.621 -22.466 1.00 54.38 90 ASP A C 1
ATOM 729 O O . ASP A 1 90 ? 52.001 -16.336 -21.461 1.00 54.38 90 ASP A O 1
ATOM 733 N N . PRO A 1 91 ? 51.582 -16.146 -23.669 1.00 58.25 91 PRO A N 1
ATOM 734 C CA . PRO A 1 91 ? 51.381 -17.566 -23.890 1.00 58.25 91 PRO A CA 1
ATOM 735 C C . PRO A 1 91 ? 52.741 -18.258 -24.021 1.00 58.25 91 PRO A C 1
ATOM 737 O O . PRO A 1 91 ? 53.298 -18.334 -25.114 1.00 58.25 91 PRO A O 1
ATOM 740 N N . ASP A 1 92 ? 53.264 -18.792 -22.918 1.00 44.50 92 ASP A N 1
ATOM 741 C CA . ASP A 1 92 ? 54.187 -19.923 -23.000 1.00 44.50 92 ASP A CA 1
ATOM 742 C C . ASP A 1 92 ? 53.398 -21.231 -22.883 1.00 44.50 92 ASP A C 1
ATOM 744 O O . ASP A 1 92 ? 52.426 -21.363 -22.132 1.00 44.50 92 ASP A O 1
ATOM 748 N N . VAL A 1 93 ? 53.788 -22.180 -23.717 1.00 52.66 93 VAL A N 1
ATOM 749 C CA . VAL A 1 93 ? 53.085 -23.418 -24.021 1.00 52.66 93 VAL A CA 1
ATOM 750 C C . VAL A 1 93 ? 53.005 -24.304 -22.779 1.00 52.66 93 VAL A C 1
ATOM 752 O O . VAL A 1 93 ? 53.951 -24.998 -22.425 1.00 52.66 93 VAL A O 1
ATOM 755 N N . ASN A 1 94 ? 51.821 -24.383 -22.180 1.00 41.62 94 ASN A N 1
ATOM 756 C CA . ASN A 1 94 ? 51.298 -25.656 -21.700 1.00 41.62 94 ASN A CA 1
ATOM 757 C C . ASN A 1 94 ? 49.775 -25.630 -21.791 1.00 41.62 94 ASN A C 1
ATOM 759 O O . ASN A 1 94 ? 49.076 -25.158 -20.894 1.00 41.62 94 ASN A O 1
ATOM 763 N N . GLU A 1 95 ? 49.255 -26.165 -22.892 1.00 53.00 95 GLU A N 1
ATOM 764 C CA . GLU A 1 95 ? 47.861 -26.568 -22.994 1.00 53.00 95 GLU A CA 1
ATOM 765 C C . GLU A 1 95 ? 47.634 -27.782 -22.077 1.00 53.00 95 GLU A C 1
ATOM 767 O O . GLU A 1 95 ? 47.465 -28.914 -22.512 1.00 53.00 95 GLU A O 1
ATOM 772 N N . GLN A 1 96 ? 47.602 -27.538 -20.770 1.00 37.59 96 GLN A N 1
ATOM 773 C CA . GLN A 1 96 ? 46.707 -28.269 -19.893 1.00 37.59 96 GLN A CA 1
ATOM 774 C C . GLN A 1 96 ? 45.446 -27.431 -19.791 1.00 37.59 96 GLN A C 1
ATOM 776 O O . GLN A 1 96 ? 45.201 -26.716 -18.819 1.00 37.59 96 GLN A O 1
ATOM 781 N N . ARG A 1 97 ? 44.594 -27.566 -20.810 1.00 39.81 97 ARG A N 1
ATOM 782 C CA . ARG A 1 97 ? 43.165 -27.545 -20.531 1.00 39.81 97 ARG A CA 1
ATOM 783 C C . ARG A 1 97 ? 42.964 -28.529 -19.378 1.00 39.81 97 ARG A C 1
ATOM 785 O O . ARG A 1 97 ? 42.998 -29.735 -19.592 1.00 39.81 97 ARG A O 1
ATOM 792 N N . GLN A 1 98 ? 42.702 -28.041 -18.169 1.00 38.16 98 GLN A N 1
ATOM 793 C CA . GLN A 1 98 ? 41.722 -28.743 -17.359 1.00 38.16 98 GLN A CA 1
ATOM 794 C C . GLN A 1 98 ? 40.399 -28.564 -18.106 1.00 38.16 98 GLN A C 1
ATOM 796 O O . GLN A 1 98 ? 39.580 -27.702 -17.794 1.00 38.16 98 GLN A O 1
ATOM 801 N N . THR A 1 99 ? 40.176 -29.412 -19.113 1.00 38.06 99 THR A N 1
ATOM 802 C CA . THR A 1 99 ? 38.883 -30.067 -19.168 1.00 38.06 99 THR A CA 1
ATOM 803 C C . THR A 1 99 ? 38.763 -30.716 -17.798 1.00 38.06 99 THR A C 1
ATOM 805 O O . THR A 1 99 ? 39.356 -31.754 -17.518 1.00 38.06 99 THR A O 1
ATOM 808 N N . VAL A 1 100 ? 38.083 -30.041 -16.869 1.00 39.94 100 VAL A N 1
ATOM 809 C CA . VAL A 1 100 ? 37.405 -30.786 -15.821 1.00 39.94 100 VAL A CA 1
ATOM 810 C C . VAL A 1 100 ? 36.459 -31.683 -16.594 1.00 39.94 100 VAL A C 1
ATOM 812 O O . VAL A 1 100 ? 35.390 -31.262 -17.027 1.00 39.94 100 VAL A O 1
ATOM 815 N N . ASP A 1 101 ? 36.931 -32.893 -16.877 1.00 37.19 101 ASP A N 1
ATOM 816 C CA . ASP A 1 101 ? 36.113 -33.998 -17.313 1.00 37.19 101 ASP A CA 1
ATOM 817 C C . ASP A 1 101 ? 35.093 -34.190 -16.195 1.00 37.19 101 ASP A C 1
ATOM 819 O O . ASP A 1 101 ? 35.324 -34.867 -15.187 1.00 37.19 101 ASP A O 1
ATOM 823 N N . VAL A 1 102 ? 33.954 -33.513 -16.348 1.00 50.59 102 VAL A N 1
ATOM 824 C CA . VAL A 1 102 ? 32.738 -33.721 -15.571 1.00 50.59 102 VAL A CA 1
ATOM 825 C C . VAL A 1 102 ? 32.199 -35.088 -15.969 1.00 50.59 102 VAL A C 1
ATOM 827 O O . VAL A 1 102 ? 31.181 -35.203 -16.634 1.00 50.59 102 VAL A O 1
ATOM 830 N N . THR A 1 103 ? 32.920 -36.143 -15.611 1.00 44.91 103 THR A N 1
ATOM 831 C CA . THR A 1 103 ? 32.404 -37.513 -15.603 1.00 44.91 103 THR A CA 1
ATOM 832 C C . THR A 1 103 ? 33.006 -38.379 -14.498 1.00 44.91 103 THR A C 1
ATOM 834 O O . THR A 1 103 ? 32.323 -39.306 -14.078 1.00 44.91 103 THR A O 1
ATOM 837 N N . ASN A 1 104 ? 34.170 -38.052 -13.911 1.00 54.78 104 ASN A N 1
ATOM 838 C CA . ASN A 1 104 ? 34.796 -38.945 -12.913 1.00 54.78 104 ASN A CA 1
ATOM 839 C C . ASN A 1 104 ? 34.952 -38.384 -11.484 1.00 54.78 104 ASN A C 1
ATOM 841 O O . ASN A 1 104 ? 35.332 -39.131 -10.586 1.00 54.78 104 ASN A O 1
ATOM 845 N N . ALA A 1 105 ? 34.562 -37.132 -11.214 1.00 43.81 105 ALA A N 1
ATOM 846 C CA . ALA A 1 105 ? 34.449 -36.598 -9.841 1.00 43.81 105 ALA A CA 1
ATOM 847 C C . ALA A 1 105 ? 33.018 -36.676 -9.262 1.00 43.81 105 ALA A C 1
ATOM 849 O O . ALA A 1 105 ? 32.783 -36.358 -8.094 1.00 43.81 105 ALA A O 1
ATOM 850 N N . SER A 1 106 ? 32.054 -37.129 -10.065 1.00 52.53 106 SER A N 1
ATOM 851 C CA . SER A 1 106 ? 30.642 -37.247 -9.690 1.00 52.53 106 SER A CA 1
ATOM 852 C C . SER A 1 106 ? 30.425 -38.322 -8.624 1.00 52.53 106 SER A C 1
ATOM 854 O O . SER A 1 106 ? 29.593 -38.164 -7.740 1.00 52.53 106 SER A O 1
ATOM 856 N N . ASN A 1 107 ? 31.189 -39.414 -8.659 1.00 54.28 107 ASN A N 1
ATOM 857 C CA . ASN A 1 107 ? 30.826 -40.612 -7.897 1.00 54.28 107 ASN A CA 1
ATOM 858 C C . ASN A 1 107 ? 31.229 -40.548 -6.415 1.00 54.28 107 ASN A C 1
ATOM 860 O O . ASN A 1 107 ? 30.517 -41.093 -5.573 1.00 54.28 107 ASN A O 1
ATOM 864 N N . ALA A 1 108 ? 32.315 -39.844 -6.074 1.00 54.91 108 ALA A N 1
ATOM 865 C CA . ALA A 1 108 ? 32.733 -39.672 -4.680 1.00 54.91 108 ALA A CA 1
ATOM 866 C C . ALA A 1 108 ? 31.817 -38.685 -3.933 1.00 54.91 108 ALA A C 1
ATOM 868 O O . ALA A 1 108 ? 31.335 -38.989 -2.843 1.00 54.91 108 ALA A O 1
ATOM 869 N N . ASN A 1 109 ? 31.476 -37.558 -4.570 1.00 61.03 109 ASN A N 1
ATOM 870 C CA . ASN A 1 109 ? 30.577 -36.559 -3.984 1.00 61.03 109 ASN A CA 1
ATOM 871 C C . ASN A 1 109 ? 29.116 -37.038 -3.910 1.00 61.03 109 ASN A C 1
ATOM 873 O O . ASN A 1 109 ? 28.408 -36.705 -2.960 1.00 61.03 109 ASN A O 1
ATOM 877 N N . ILE A 1 110 ? 28.649 -37.864 -4.857 1.00 59.06 110 ILE A N 1
ATOM 878 C CA . ILE A 1 110 ? 27.296 -38.444 -4.800 1.00 59.06 110 ILE A CA 1
ATOM 879 C C . ILE A 1 110 ? 27.157 -39.435 -3.633 1.00 59.06 110 ILE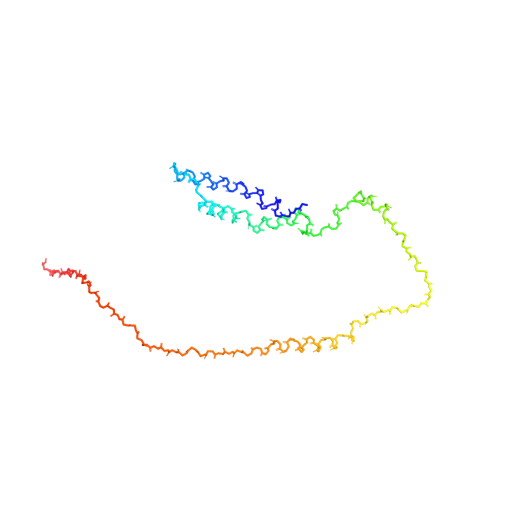 A C 1
ATOM 881 O O . ILE A 1 110 ? 26.107 -39.456 -2.998 1.00 59.06 110 ILE A O 1
ATOM 885 N N . MET A 1 111 ? 28.192 -40.213 -3.295 1.00 57.41 111 MET A N 1
ATOM 886 C CA . MET A 1 111 ? 28.168 -41.130 -2.140 1.00 57.41 111 MET A CA 1
ATOM 887 C C . MET A 1 111 ? 28.128 -40.383 -0.797 1.00 57.41 111 MET A C 1
ATOM 889 O O . MET A 1 111 ? 27.416 -40.794 0.122 1.00 57.41 111 MET A O 1
ATOM 893 N N . GLU A 1 112 ? 28.830 -39.253 -0.691 1.00 61.72 112 GLU A N 1
ATOM 894 C CA . GLU A 1 112 ? 28.823 -38.409 0.509 1.00 61.72 112 GLU A CA 1
ATOM 895 C C . GLU A 1 112 ? 27.474 -37.692 0.695 1.00 61.72 112 GLU A C 1
ATOM 897 O O . GLU A 1 112 ? 26.874 -37.744 1.773 1.00 61.72 112 GLU A O 1
ATOM 902 N N . MET A 1 113 ? 26.914 -37.137 -0.386 1.00 58.00 113 MET A N 1
ATOM 903 C CA . MET A 1 113 ? 25.577 -36.531 -0.378 1.00 58.00 113 MET A CA 1
ATOM 904 C C . MET A 1 113 ? 24.464 -37.568 -0.164 1.00 58.00 113 MET A C 1
ATOM 906 O O . MET A 1 113 ? 23.495 -37.298 0.550 1.00 58.00 113 MET A O 1
ATOM 910 N N . ALA A 1 114 ? 24.602 -38.779 -0.715 1.00 62.06 114 ALA A N 1
ATOM 911 C CA . ALA A 1 114 ? 23.663 -39.873 -0.487 1.00 62.06 114 ALA A CA 1
ATOM 912 C C . ALA A 1 114 ? 23.665 -40.320 0.979 1.00 62.06 114 ALA A C 1
ATOM 914 O O . ALA A 1 114 ? 22.589 -40.536 1.531 1.00 62.06 114 ALA A O 1
ATOM 915 N N . ASN A 1 115 ? 24.821 -40.386 1.649 1.00 60.66 115 ASN A N 1
ATOM 916 C CA . ASN A 1 115 ? 24.885 -40.708 3.079 1.00 60.66 115 ASN A CA 1
ATOM 917 C C . ASN A 1 115 ? 24.222 -39.633 3.955 1.00 60.66 115 ASN A C 1
ATOM 919 O O . ASN A 1 115 ? 23.508 -39.975 4.902 1.00 60.66 115 ASN A O 1
ATOM 923 N N . ILE A 1 116 ? 24.367 -38.351 3.609 1.00 61.16 116 ILE A N 1
ATOM 924 C CA . ILE A 1 116 ? 23.691 -37.245 4.306 1.00 61.16 116 ILE A CA 1
ATOM 925 C C . ILE A 1 116 ? 22.167 -37.314 4.103 1.00 61.16 116 ILE A C 1
ATOM 927 O O . ILE A 1 116 ? 21.402 -37.163 5.059 1.00 61.16 116 ILE A O 1
ATOM 931 N N . ILE A 1 117 ? 21.693 -37.593 2.886 1.00 61.97 117 ILE A N 1
ATOM 932 C CA . ILE A 1 117 ? 20.256 -37.712 2.583 1.00 61.97 117 ILE A CA 1
ATOM 933 C C . ILE A 1 117 ? 19.657 -38.981 3.220 1.00 61.97 117 ILE A C 1
ATOM 935 O O . ILE A 1 117 ? 18.570 -38.934 3.804 1.00 61.97 117 ILE A O 1
ATOM 939 N N . LEU A 1 118 ? 20.381 -40.103 3.194 1.00 60.62 118 LEU A N 1
ATOM 940 C CA . LEU A 1 118 ? 19.954 -41.390 3.753 1.00 60.62 118 LEU A CA 1
ATOM 941 C C . LEU A 1 118 ? 19.896 -41.368 5.292 1.00 60.62 118 LEU A C 1
ATOM 943 O O . LEU A 1 118 ? 18.97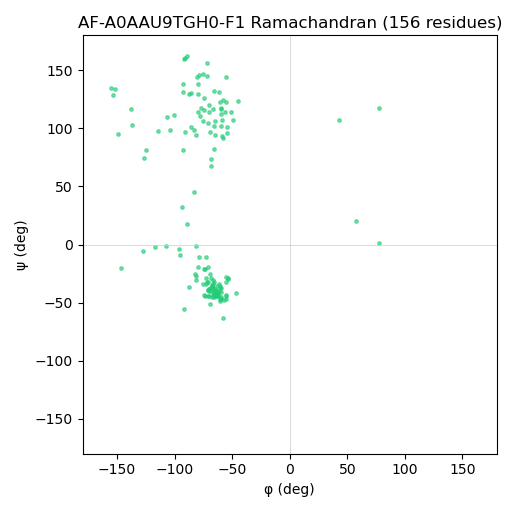0 -41.937 5.878 1.00 60.62 118 LEU A O 1
ATOM 947 N N . TRP A 1 119 ? 20.836 -40.688 5.960 1.00 54.19 119 TRP A N 1
ATOM 948 C CA . TRP A 1 119 ? 20.835 -40.531 7.422 1.00 54.19 119 TRP A CA 1
ATOM 949 C C . TRP A 1 119 ? 19.704 -39.607 7.897 1.00 54.19 119 TRP A C 1
ATOM 951 O O . TRP A 1 119 ? 19.010 -39.913 8.870 1.00 54.19 119 TRP A O 1
ATOM 961 N N . ASN A 1 120 ? 19.415 -38.542 7.144 1.00 54.91 120 ASN A N 1
ATOM 962 C CA . ASN A 1 120 ? 18.314 -37.622 7.446 1.00 54.91 120 ASN A CA 1
ATOM 963 C C . ASN A 1 120 ? 16.916 -38.197 7.131 1.00 54.91 120 ASN A C 1
ATOM 965 O O . ASN A 1 120 ? 15.925 -37.759 7.725 1.00 54.91 120 ASN A O 1
ATOM 969 N N . GLY A 1 121 ? 16.824 -39.211 6.263 1.00 50.56 121 GLY A N 1
ATOM 970 C CA . GLY A 1 121 ? 15.590 -39.934 5.924 1.00 50.56 121 GLY A CA 1
ATOM 971 C C . GLY A 1 121 ? 15.140 -40.989 6.947 1.00 50.56 121 GLY A C 1
ATOM 972 O O . GLY A 1 121 ? 14.005 -41.458 6.882 1.00 50.56 121 GLY A O 1
ATOM 973 N N . LYS A 1 122 ? 15.971 -41.342 7.940 1.00 50.12 122 LYS A N 1
ATOM 974 C CA . LYS A 1 122 ? 15.621 -42.285 9.025 1.00 50.12 122 LYS A CA 1
ATOM 975 C C . LYS A 1 122 ? 15.081 -41.604 10.292 1.00 50.12 122 LYS A C 1
ATOM 977 O O . LYS A 1 122 ? 15.218 -42.139 11.395 1.00 50.12 122 LYS A O 1
ATOM 982 N N . ARG A 1 123 ? 14.372 -40.473 10.174 1.00 46.28 123 ARG A N 1
ATOM 983 C CA . ARG A 1 123 ? 13.480 -40.022 11.259 1.00 46.28 123 ARG A CA 1
ATOM 984 C C . ARG A 1 123 ? 12.286 -40.971 11.348 1.00 46.28 123 ARG A C 1
ATOM 986 O O . ARG A 1 123 ? 11.313 -40.871 10.605 1.00 46.28 123 ARG A O 1
ATOM 993 N N . LYS A 1 124 ? 12.399 -41.926 12.273 1.00 43.44 124 LYS A N 1
ATOM 994 C CA . LYS A 1 124 ? 11.339 -42.843 12.693 1.00 43.44 124 LYS A CA 1
ATOM 995 C C . LYS A 1 124 ? 10.034 -42.068 12.900 1.00 43.44 124 LYS A C 1
ATOM 997 O O . LYS A 1 124 ? 9.968 -41.157 13.723 1.00 43.44 124 LYS A O 1
ATOM 1002 N N . LYS A 1 125 ? 8.982 -42.481 12.191 1.00 41.94 125 LYS A N 1
ATOM 1003 C CA . LYS A 1 125 ? 7.600 -42.189 12.572 1.00 41.94 125 LYS A CA 1
ATOM 1004 C C . LYS A 1 125 ? 7.379 -42.788 13.961 1.00 41.94 125 LYS A C 1
ATOM 1006 O O . LYS A 1 125 ? 7.198 -43.997 14.074 1.00 41.94 125 LYS A O 1
ATOM 1011 N N . LEU A 1 126 ? 7.399 -41.970 15.011 1.00 41.84 126 LEU A N 1
ATOM 1012 C CA . LEU A 1 126 ? 6.859 -42.397 16.295 1.00 41.84 126 LEU A CA 1
ATOM 1013 C C . LEU A 1 126 ? 5.347 -42.173 16.263 1.00 41.84 126 LEU A C 1
ATOM 1015 O O . LEU A 1 126 ? 4.836 -41.067 16.425 1.00 41.84 126 LEU A O 1
ATOM 1019 N N . THR A 1 127 ? 4.626 -43.248 15.981 1.00 41.59 127 THR A N 1
ATOM 1020 C CA . THR A 1 127 ? 3.173 -43.310 16.072 1.00 41.59 127 THR A CA 1
ATOM 1021 C C . THR A 1 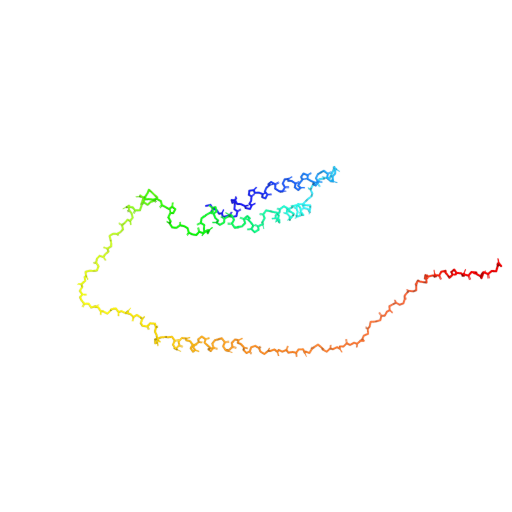127 ? 2.739 -43.439 17.534 1.00 41.59 127 THR A C 1
ATOM 1023 O O . THR A 1 127 ? 3.022 -44.441 18.176 1.00 41.59 127 THR A O 1
ATOM 1026 N N . LYS A 1 128 ? 2.000 -42.427 18.005 1.00 44.81 128 LYS A N 1
ATOM 1027 C CA . LYS A 1 128 ? 0.905 -42.455 18.996 1.00 44.81 128 LYS A CA 1
ATOM 1028 C C . LYS A 1 128 ? 1.081 -43.327 20.251 1.00 44.81 128 LYS A C 1
ATOM 1030 O O . LYS A 1 128 ? 0.721 -44.499 20.238 1.00 44.81 128 LYS A O 1
ATOM 1035 N N . HIS A 1 129 ? 1.310 -42.673 21.388 1.00 34.44 129 HIS A N 1
ATOM 1036 C CA . HIS A 1 129 ? 0.638 -43.024 22.646 1.00 34.44 129 HIS A CA 1
ATOM 1037 C C . HIS A 1 129 ? -0.070 -41.784 23.205 1.00 34.44 129 HIS A C 1
ATOM 1039 O O . HIS A 1 129 ? 0.433 -41.097 24.084 1.00 34.44 129 HIS A O 1
ATOM 1045 N N . VAL A 1 130 ? -1.264 -41.495 22.677 1.00 42.19 130 VAL A N 1
ATOM 1046 C CA . VAL A 1 130 ? -2.278 -40.785 23.464 1.00 42.19 130 VAL A CA 1
ATOM 1047 C C . VAL A 1 130 ? -3.104 -41.866 24.139 1.00 42.19 130 VAL A C 1
ATOM 1049 O O . VAL A 1 130 ? -3.993 -42.472 23.538 1.00 42.19 130 VAL A O 1
ATOM 1052 N N . THR A 1 131 ? -2.759 -42.146 25.389 1.00 38.19 131 THR A N 1
ATOM 1053 C CA . THR A 1 131 ? -3.615 -42.868 26.321 1.00 38.19 131 THR A CA 1
ATOM 1054 C C . THR A 1 131 ? -4.903 -42.069 26.475 1.00 38.19 131 THR A C 1
ATOM 1056 O O . THR A 1 131 ? -4.923 -40.967 27.021 1.00 38.19 131 THR A O 1
ATOM 1059 N N . LYS A 1 132 ? -6.006 -42.633 25.982 1.00 40.56 132 LYS A N 1
ATOM 1060 C CA . LYS A 1 132 ? -7.350 -42.198 26.352 1.00 40.56 132 LYS A CA 1
ATOM 1061 C C . LYS A 1 132 ? -7.540 -42.487 27.844 1.00 40.56 132 LYS A C 1
ATOM 1063 O O . LYS A 1 132 ? -7.935 -43.590 28.204 1.00 40.56 132 LYS A O 1
ATOM 1068 N N . LYS A 1 133 ? -7.274 -41.510 28.711 1.00 37.41 133 LYS A N 1
ATOM 1069 C CA . LYS A 1 133 ? -7.924 -41.455 30.025 1.00 37.41 133 LYS A CA 1
ATOM 1070 C C . LYS A 1 133 ? -9.249 -40.723 29.834 1.00 37.41 133 LYS A C 1
ATOM 1072 O O . LYS A 1 133 ? -9.284 -39.511 29.656 1.00 37.41 133 LYS A O 1
ATOM 1077 N N . ASN A 1 134 ? -10.318 -41.506 29.765 1.00 36.81 134 ASN A N 1
ATOM 1078 C CA . ASN A 1 134 ? -11.689 -41.042 29.940 1.00 36.81 134 ASN A CA 1
ATOM 1079 C C . ASN A 1 134 ? -12.071 -41.182 31.423 1.00 36.81 134 ASN A C 1
ATOM 1081 O O . ASN A 1 134 ? -11.499 -42.023 32.113 1.00 36.81 134 ASN A O 1
ATOM 1085 N N . LEU A 1 135 ? -13.105 -40.426 31.816 1.00 38.41 135 LEU A N 1
ATOM 1086 C CA . LEU A 1 135 ? -13.712 -40.265 33.150 1.00 38.41 135 LEU A CA 1
ATOM 1087 C C . LEU A 1 135 ? -12.880 -39.357 34.080 1.00 38.41 135 LEU A C 1
ATOM 1089 O O . LEU A 1 135 ? -11.735 -39.655 34.370 1.00 38.41 135 LEU A O 1
ATOM 1093 N N . ASN A 1 136 ? -13.346 -38.203 34.561 1.00 33.50 136 ASN A N 1
ATOM 1094 C CA . ASN A 1 136 ? -14.694 -37.827 34.970 1.00 33.50 136 ASN A CA 1
ATOM 1095 C C . ASN A 1 136 ? -14.863 -36.295 34.823 1.00 33.50 136 ASN A C 1
ATOM 1097 O O . ASN A 1 136 ? -14.019 -35.534 35.293 1.00 33.50 136 ASN A O 1
ATOM 1101 N N . LYS A 1 137 ? -15.921 -35.835 34.144 1.00 38.25 137 LYS A N 1
ATOM 1102 C CA . LYS A 1 137 ? -16.371 -34.435 34.211 1.00 38.25 137 LYS A CA 1
ATOM 1103 C C . LYS A 1 137 ? -17.598 -34.422 35.104 1.00 38.25 137 LYS A C 1
ATOM 1105 O O . LYS A 1 137 ? -18.696 -34.738 34.641 1.00 38.25 137 LYS A O 1
ATOM 1110 N N . ASP A 1 138 ? -17.389 -34.064 36.361 1.00 38.62 138 ASP A N 1
ATOM 1111 C CA . ASP A 1 138 ? -18.469 -33.758 37.284 1.00 38.62 138 ASP A CA 1
ATOM 1112 C C . ASP A 1 138 ? -19.279 -32.584 36.721 1.00 38.62 138 ASP A C 1
ATOM 1114 O O . ASP A 1 138 ? -18.775 -31.488 36.467 1.00 38.62 138 ASP A O 1
ATOM 1118 N N . LYS A 1 139 ? -20.554 -32.860 36.446 1.00 41.09 139 LYS A N 1
ATOM 1119 C CA . LYS A 1 139 ? -21.565 -31.863 36.103 1.00 41.09 139 LYS A CA 1
ATOM 1120 C C . LYS A 1 139 ? -22.039 -31.207 37.403 1.00 41.09 139 LYS A C 1
ATOM 1122 O O . LYS A 1 139 ? -22.522 -31.939 38.265 1.00 41.09 139 LYS A O 1
ATOM 1127 N N . PRO A 1 140 ? -22.083 -29.873 37.524 1.00 35.44 140 PRO A N 1
ATOM 1128 C CA . PRO A 1 140 ? -23.058 -29.250 38.394 1.00 35.44 140 PRO A CA 1
ATOM 1129 C C . PRO A 1 140 ? -24.407 -29.215 37.668 1.00 35.44 140 PRO A C 1
ATOM 1131 O O . PRO A 1 140 ? -24.588 -28.590 36.623 1.00 35.44 140 PRO A O 1
ATOM 1134 N N . SER A 1 141 ? -25.347 -29.967 38.230 1.00 35.12 141 SER A N 1
ATOM 1135 C CA . SER A 1 141 ? -26.775 -29.898 37.952 1.00 35.12 141 SER A CA 1
ATOM 1136 C C . SER A 1 141 ? -27.298 -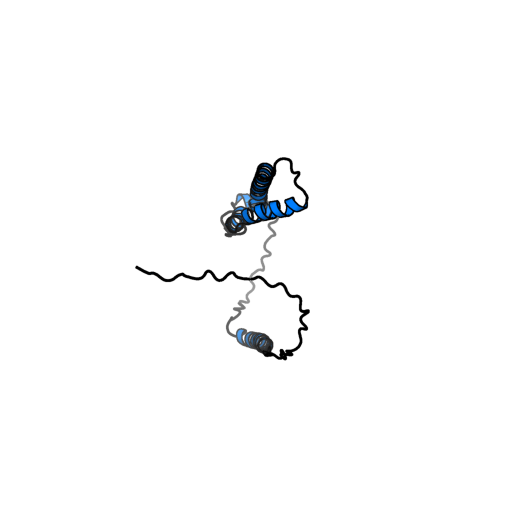28.494 38.269 1.00 35.12 141 SER A C 1
ATOM 1138 O O . SER A 1 141 ? -27.364 -28.139 39.442 1.00 35.12 141 SER A O 1
ATOM 1140 N N . THR A 1 142 ? -27.793 -27.769 37.261 1.00 38.41 142 THR A N 1
ATOM 1141 C CA . THR A 1 142 ? -28.833 -26.758 37.491 1.00 38.41 142 THR A CA 1
ATOM 1142 C C . THR A 1 142 ? -29.886 -26.818 36.388 1.00 38.41 142 THR A C 1
ATOM 1144 O O . THR A 1 142 ? -29.629 -26.626 35.202 1.00 38.41 142 THR A O 1
ATOM 1147 N N . SER A 1 143 ? -31.093 -27.145 36.834 1.00 36.97 143 SER A N 1
ATOM 1148 C CA . SER A 1 143 ? -32.346 -27.255 36.101 1.00 36.97 143 SER A CA 1
ATOM 1149 C C . SER A 1 143 ? -32.821 -25.904 35.550 1.00 36.97 143 SER A C 1
ATOM 1151 O O . SER A 1 143 ? -33.010 -24.970 36.321 1.00 36.97 143 SER A O 1
ATOM 1153 N N . MET A 1 144 ? -33.199 -25.856 34.268 1.00 39.19 144 MET A N 1
ATOM 1154 C CA . MET A 1 144 ? -34.281 -24.981 33.797 1.00 39.19 144 MET A CA 1
ATOM 1155 C C . MET A 1 144 ? -35.180 -25.741 32.817 1.00 39.19 144 MET A C 1
ATOM 1157 O O . MET A 1 144 ? -34.851 -25.969 31.653 1.00 39.19 144 MET A O 1
ATOM 1161 N N . LYS A 1 145 ? -36.347 -26.150 33.326 1.00 40.91 145 LYS A N 1
ATOM 1162 C CA . LYS A 1 145 ? -37.467 -26.699 32.557 1.00 40.91 145 LYS A CA 1
ATOM 1163 C C . LYS A 1 145 ? -37.953 -25.651 31.553 1.00 40.91 145 LYS A C 1
ATOM 1165 O O . LYS A 1 145 ? -38.414 -24.587 31.951 1.00 40.91 145 LYS A O 1
ATOM 1170 N N . ARG A 1 146 ? -37.953 -25.983 30.261 1.00 42.22 146 ARG A N 1
ATOM 1171 C CA . ARG A 1 146 ? -38.694 -25.235 29.236 1.00 42.22 146 ARG A CA 1
ATOM 1172 C C . ARG A 1 146 ? -39.789 -26.138 28.675 1.00 42.22 146 ARG A C 1
ATOM 1174 O O . ARG A 1 146 ? -39.544 -27.006 27.841 1.00 42.22 146 ARG A O 1
ATOM 1181 N N . GLN A 1 147 ? -40.997 -25.955 29.202 1.00 40.72 147 GLN A N 1
ATOM 1182 C CA . GLN A 1 147 ? -42.219 -26.621 28.758 1.00 40.72 147 GLN A CA 1
ATOM 1183 C C . GLN A 1 147 ? -42.466 -26.328 27.268 1.00 40.72 147 GLN A C 1
ATOM 1185 O O . GLN A 1 147 ? -42.569 -25.170 26.866 1.00 40.72 147 GLN A O 1
ATOM 1190 N N . LYS A 1 148 ? -42.594 -27.374 26.440 1.00 47.25 148 LYS A N 1
ATOM 1191 C CA . LYS A 1 148 ? -43.161 -27.267 25.089 1.00 47.25 148 LYS A CA 1
ATOM 1192 C C . LYS A 1 148 ? -44.609 -27.755 25.115 1.00 47.25 148 LYS A C 1
ATOM 1194 O O . LYS A 1 148 ? -44.893 -28.931 25.321 1.00 47.25 148 LYS A O 1
ATOM 1199 N N . LYS A 1 149 ? -45.504 -26.789 24.924 1.00 44.78 149 LYS A N 1
ATOM 1200 C CA . LYS A 1 149 ? -46.960 -26.884 24.788 1.00 44.78 149 LYS A CA 1
ATOM 1201 C C . LYS A 1 149 ? -47.313 -27.848 23.642 1.00 44.78 149 LYS A C 1
ATOM 1203 O O . LYS A 1 149 ? -47.007 -27.562 22.489 1.00 44.78 149 LYS A O 1
ATOM 1208 N N . LYS A 1 150 ? -47.934 -28.994 23.946 1.00 41.09 150 LYS A N 1
ATOM 1209 C CA . LYS A 1 150 ? -48.535 -29.880 22.934 1.00 41.09 150 LYS A CA 1
ATOM 1210 C C . LYS A 1 150 ? -49.873 -29.279 22.499 1.00 41.09 150 LYS A C 1
ATOM 1212 O O . LYS A 1 150 ? -50.819 -29.255 23.281 1.00 41.09 150 LYS A O 1
ATOM 1217 N N . THR A 1 151 ? -49.959 -28.793 21.267 1.00 49.84 151 THR A N 1
ATOM 1218 C CA . THR A 1 151 ? -51.230 -28.464 20.614 1.00 49.84 151 THR A CA 1
ATOM 1219 C C . THR A 1 151 ? -51.928 -29.763 20.209 1.00 49.84 151 THR A C 1
ATOM 1221 O O . THR A 1 151 ? -51.412 -30.551 19.416 1.00 49.84 151 THR A O 1
ATOM 1224 N N . LYS A 1 152 ? -53.095 -30.023 20.806 1.00 48.28 152 LYS A N 1
ATOM 1225 C CA . LYS A 1 152 ? -53.979 -31.133 20.438 1.00 48.28 152 LYS A CA 1
ATOM 1226 C C . LYS A 1 152 ? -54.597 -30.832 19.069 1.00 48.28 152 LYS A C 1
ATOM 1228 O O . LYS A 1 152 ? -55.287 -29.830 18.918 1.00 48.28 152 LYS A O 1
ATOM 1233 N N . ARG A 1 153 ? -54.362 -31.703 18.086 1.00 45.72 153 ARG A N 1
ATOM 1234 C CA . ARG A 1 153 ? -55.176 -31.778 16.865 1.00 45.72 153 ARG A CA 1
ATOM 1235 C C . ARG A 1 153 ? -56.541 -32.345 17.267 1.00 45.72 153 ARG A C 1
ATOM 1237 O O . ARG A 1 153 ? -56.604 -33.474 17.746 1.00 45.72 153 ARG A O 1
ATOM 1244 N N . GLY A 1 154 ? -57.594 -31.537 17.157 1.00 53.94 154 GLY A N 1
ATOM 1245 C CA . GLY A 1 154 ? -58.977 -31.984 17.342 1.00 53.94 154 GLY A CA 1
ATOM 1246 C C . GLY A 1 154 ? -59.447 -32.865 16.172 1.00 53.94 154 GLY A C 1
ATOM 1247 O O . GLY A 1 154 ? -58.871 -32.776 15.084 1.00 53.94 154 GLY A O 1
ATOM 1248 N N . PRO A 1 155 ? -60.451 -33.734 16.377 1.00 60.66 155 PRO A N 1
ATOM 1249 C CA . PRO A 1 155 ? -60.949 -34.633 15.342 1.00 60.66 155 PRO A CA 1
ATOM 1250 C C . PRO A 1 155 ? -61.889 -33.909 14.365 1.00 60.66 155 PRO A C 1
ATOM 1252 O O . PRO A 1 155 ? -62.656 -33.035 14.761 1.00 60.66 155 PRO A O 1
ATOM 1255 N N . LYS A 1 156 ? -61.855 -34.318 13.090 1.00 52.81 156 LYS A N 1
ATOM 1256 C CA . LYS A 1 156 ? -62.874 -33.987 12.082 1.00 52.81 156 LYS A CA 1
ATOM 1257 C C . LYS A 1 156 ? -64.147 -34.809 12.333 1.00 52.81 156 LYS A C 1
ATOM 1259 O O . LYS A 1 156 ? -64.061 -36.033 12.383 1.00 52.81 156 LYS A O 1
ATOM 1264 N N . LYS A 1 157 ? -65.290 -34.131 12.443 1.00 55.53 157 LYS A N 1
ATOM 1265 C CA . LYS A 1 157 ? -66.683 -34.589 12.236 1.00 55.53 157 LYS A CA 1
ATOM 1266 C C . LYS A 1 157 ? -67.468 -33.307 11.883 1.00 55.53 157 LYS A C 1
ATOM 1268 O O . LYS A 1 157 ? -67.205 -32.304 12.538 1.00 55.53 157 LYS A O 1
ATOM 1273 N N . ILE A 1 158 ? -68.354 -33.196 10.897 1.00 49.97 158 ILE A N 1
ATOM 1274 C CA . ILE A 1 158 ? -69.071 -34.109 9.989 1.00 49.97 158 ILE A CA 1
ATOM 1275 C C . ILE A 1 158 ? -68.962 -33.501 8.588 1.00 49.97 158 ILE A C 1
ATOM 1277 O O . ILE A 1 158 ? -68.991 -32.251 8.515 1.00 49.97 158 ILE A O 1
#

Radius of gyration: 36.99 Å; Cα contacts (8 Å, |Δi|>4): 52; chains: 1; bounding box: 123×55×63 Å

Solvent-accessible surface area (backbone atoms only — not comparable to full-atom values): 10420 Å² total; per-residue (Å²): 127,62,37,59,65,66,37,29,53,53,53,22,55,58,39,34,54,51,41,52,53,50,49,48,71,75,38,73,96,58,79,88,45,80,75,51,48,58,54,40,47,52,62,17,42,61,67,22,70,30,72,70,33,56,54,48,15,33,42,74,56,49,69,37,75,75,65,83,84,73,67,52,75,75,79,49,57,76,49,70,82,68,66,68,81,78,78,79,76,74,89,72,96,68,90,70,73,76,68,75,64,89,73,77,67,55,65,66,56,48,53,55,52,46,51,56,52,57,62,66,67,65,70,74,84,81,79,79,86,79,78,84,82,75,87,82,84,87,74,85,88,77,90,78,90,78,88,78,84,81,82,79,84,79,83,92,81,133

Mean predicted aligned error: 20.63 Å

Sequence (158 aa):
MQPLDTCVYGPFKNYFEQEVSLFQRTHVGRIISQYDVAKLFGEAYIKAASAQNAVKEFSTTRIWPTNRNVFNDSDYMPSTVTDRPETTHDPDVNEQRQTVDVTNASNANIMEMANIILWNGKRKKLTKHVTKKNLNKDKPSTSMKRQKKKTKRGPKKI

pLDDT: mean 70.23, std 22.12, range [33.5, 97.44]

=== Feature glossary ===
A reading guide for the features in this record.

Start from the sequence.

  · Sequence gives the chain of amino acids in standard one-letter code (A=alanine, C=cysteine, …, Y=tyrosine), read N→C. It is the only feature that is directly encoded by the gene; all structural features are derived from the folded form of this sequence.

Fold it, and you get atomic coordinates and the backbone conformation that goes with them.

  · Str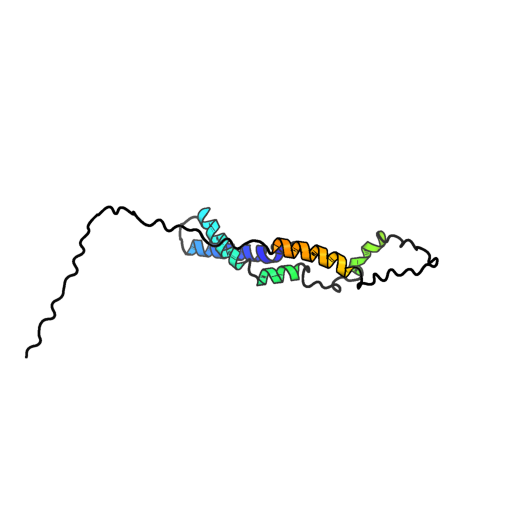ucture coordinates are given as an mmCIF _atom_site loop: one row per atom with element, residue name, chain id, sequence number, and x/y/z position in Å. Only the four main-chain atoms per residue are included here; side chains are omitted to keep the record compact.

  · Backbone dihedral angles. Every residue except chain termini has a φ (preceding-C → N → Cα → C) and a ψ (N → Cα → C → next-N). They are reported in degrees following the IUPAC sign convention. Secondary structure is essentially a statement about which (φ, ψ) basin each residue occupies.

  · Eight-state secondary structure (DSSP): H is the canonical α-helix, G the tighter 3₁₀-helix, I the wider π-helix; E/B are β-structure, T and S are turns and bends, and '-' is everything else. DSSP derives these from the pattern of main-chain N–H···O=C hydrogen bonds, not from the sequence.

  · SS3 is a coarse helix/strand/coil call (letters a/b/c) made by the P-SEA algorithm from inter-Cα distances and dihedrals. It is less detailed than DSSP but needs only Cα positions.

Summarize the fold with a handful of shape descriptors and a per-residue structural alphabet.

  · Radius of gyration (Rg) is the root-mean-square distance of Cα atoms from their centroid — a single number for overall size and compactness. A globular domain of N residues has Rg ≈ 2.2·N^0.38 Å; an extended or disordered chain has a much larger Rg. The Cα contact count is the number of residue pairs whose Cα atoms are within 8 Å and are more than four positions apart in sequence — a standard proxy for tertiary packing density. The bounding box is the smallest axis-aligned box enclosing all Cα atoms.

  · 3Di is Foldseek's structural alphabet. Each residue is assigned one of twenty discrete states based on how its Cα sits relative to its spatial (not sequential) neighbors. Aligning 3Di strings finds structural homologs roughly as well as full 3D superposition, but orders of magnitude faster.

  · Solvent-accessible surface area (SASA) is the area in Å² traced out by the centre of a 1.4 Å probe sphere (a water molecule) rolled over the protein's van der Waals surface (Shrake–Rupley / Lee–Richards construction). Buried residues have near-zero SASA; fully exposed residues can exceed 200 Å². The total SASA scales roughly with the number of surface residues.

Ask how reliable the model is.

  · For AlphaFold models, the B-factor field carries pLDDT — the model's own estimate of local accuracy on a 0–100 scale. Regions with pLDDT<50 should be treated as essentially unmodeled; they often correspond to intrinsically disordered segments.

  · For experimental (PDB) structures, the B-factor (temperature factor) quantifies the positional spread of each atom in the crystal — a combination of thermal vibration and static disorder — in units of Å². High B-factors mark flexible loops or poorly resolved regions; low B-factors mark the rigid, well-ordered core.

  · Predicted Aligned Error (PAE) is an AlphaFold confidence matrix: entry (i, j) is the expected error in the position of residue j, in ångströms, when the prediction is superimposed on the true structure at residue i. Low PAE within a block of residues means that block is inte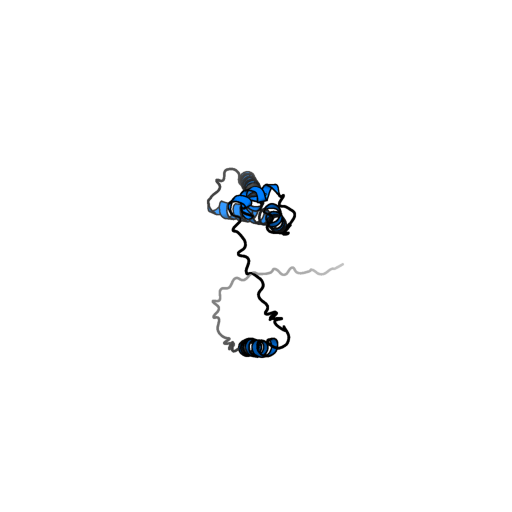rnally rigid and well-predicted; high PAE between two blocks means their relative placement is uncertain even if each block individually is confident.

Place it in context: what it resembles, what it is annotated as, and how it looks.

  · Structural nearest neighbors (via Foldseek easy-search vs the PDB). Reported per hit: target PDB id, E-value, and alignment TM-score. A TM-score above ~0.5 is the conventional threshold for 'same fold'.

  · Functional annotations link the protein to curated databases. InterPro entries identify conserved domains and families by matching the sequence against member-database signatures (Pfam, PROSITE, CDD, …). Gene Ontology (GO) terms describe molecular function, biological process, and cellular component in a controlled vocabulary. CATH places the structure in a hierarchical fold classification (Class/Architecture/Topology/Homologous-superfamily). The organism is the source species.

  · The contact map is a binary N×N matrix image: pixel (i, j) is dark where Cα_i and Cα_j are within 8 Å and |i−j|>4. Because the |i−j|>4 filter removes local helical contacts, off-diagonal stripes parallel to the main diagonal indicate parallel β-sheets; stripes perpendicular to it indicate antiparallel β-sheets. The Ramachandran plot scatters every residue's (φ, ψ) pair against the sterically allowed regions. The PAE heatmap renders the predicted-aligned-error matrix.

  · Six rendered views show the 3D structure from the faces of a cube — i.e. along ±x, ±y, ±z. Rendering representation is drawn randomly per protein from cartoon (secondary-structure ribbons), sticks (backbone bonds), or molecular surface; coloring is either N→C rainbow (blue at the N-terminus through red at the C-terminus) or one color per chain.